Protein AF-A0A2E4SXH1-F1 (afdb_monomer)

Sequence (44 aa):
MPGLHVVDHPLVAHKLTRMRRIETPSEQFRRLLTEISLLLAYEV

Radius of gyration: 11.64 Å; Cα contacts (8 Å, |Δi|>4): 17; chains: 1; bounding box: 31×21×25 Å

Solvent-accessible surface area (backbone atoms only — not comparable to full-atom values): 2844 Å² total; per-residue (Å²): 115,93,93,70,84,79,85,90,45,74,68,50,57,53,47,50,58,53,60,70,39,88,85,53,49,75,66,60,41,53,54,47,50,54,56,42,52,55,56,52,66,72,78,109

Nearest PDB structures (foldseek):
  8xl0-assembly1_F  TM=9.201E-01  e=4.512E+00  Homo sapiens
  8xl0-assembly1_A  TM=9.204E-01  e=7.375E+00  Homo sapiens
  3ff6-assembly2_D  TM=9.101E-01  e=7.375E+00  Homo sapiens

Foldseek 3Di:
DPPDDDDPDPLLVVLVVQLPDPPQDPVSNVVSVVVNVVVVVVVD

pLDDT: mean 90.24, std 9.07, range [55.0, 96.75]

Secondary structure (DSSP, 8-state):
-TT------HHHHHHHHHHT-TT--HHHHHHHHHHHHHHHHH--

Structure (mmCIF, N/CA/C/O backbone):
data_AF-A0A2E4SXH1-F1
#
_entry.id   AF-A0A2E4SXH1-F1
#
loop_
_atom_site.group_PDB
_atom_site.id
_atom_site.type_symbol
_atom_site.label_atom_id
_atom_site.label_alt_id
_atom_site.label_comp_id
_atom_site.label_asym_id
_atom_site.label_entity_id
_atom_site.label_seq_id
_atom_site.pdbx_PDB_ins_code
_atom_site.Cartn_x
_atom_site.Cartn_y
_atom_site.Cartn_z
_atom_site.occupancy
_atom_site.B_iso_or_equiv
_atom_site.auth_seq_id
_atom_site.auth_comp_id
_atom_site.auth_asym_id
_atom_site.auth_atom_id
_atom_site.pdbx_PDB_model_num
ATOM 1 N N . MET A 1 1 ? -21.145 -14.543 -0.368 1.00 55.00 1 MET A N 1
ATOM 2 C CA . MET A 1 1 ? -20.215 -15.505 0.263 1.00 55.00 1 MET A CA 1
ATOM 3 C C . MET A 1 1 ? -20.125 -15.136 1.737 1.00 55.00 1 MET A C 1
ATOM 5 O O . MET A 1 1 ? -19.705 -14.016 2.006 1.00 55.00 1 MET A O 1
ATOM 9 N N . PRO A 1 2 ? -20.602 -15.973 2.673 1.00 72.94 2 PRO A N 1
ATOM 10 C CA . PRO A 1 2 ? -20.495 -15.662 4.099 1.00 72.94 2 PRO A CA 1
ATOM 11 C C . PRO A 1 2 ? -19.012 -15.571 4.497 1.00 72.94 2 PRO A C 1
ATOM 13 O O . PRO A 1 2 ? -18.231 -16.445 4.131 1.00 72.94 2 PRO A O 1
ATOM 16 N N . GLY A 1 3 ? -18.626 -14.489 5.183 1.00 82.81 3 GLY A N 1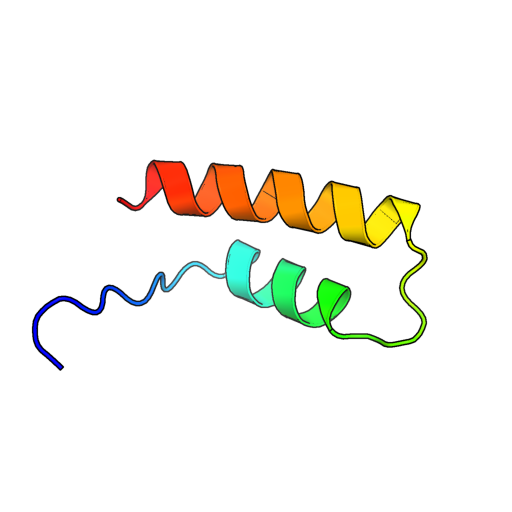
ATOM 17 C CA . GLY A 1 3 ? -17.247 -14.245 5.636 1.00 82.81 3 GLY A CA 1
ATOM 18 C C . GLY A 1 3 ? -16.332 -13.472 4.673 1.00 82.81 3 GLY A C 1
ATOM 19 O O . GLY A 1 3 ? -15.157 -13.307 4.978 1.00 82.81 3 GLY A O 1
ATOM 20 N N . LEU A 1 4 ? -16.834 -12.985 3.530 1.00 86.88 4 LEU A N 1
ATOM 21 C CA . LEU A 1 4 ? -16.081 -12.079 2.652 1.00 86.88 4 LEU A CA 1
ATOM 22 C C . LEU A 1 4 ? -16.418 -10.621 2.989 1.00 86.88 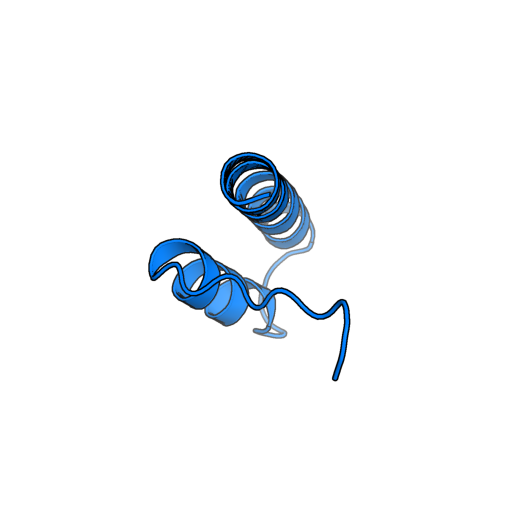4 LEU A C 1
ATOM 24 O O . LEU A 1 4 ? -17.549 -10.194 2.766 1.00 86.88 4 LEU A O 1
ATOM 28 N N . HIS A 1 5 ? -15.429 -9.86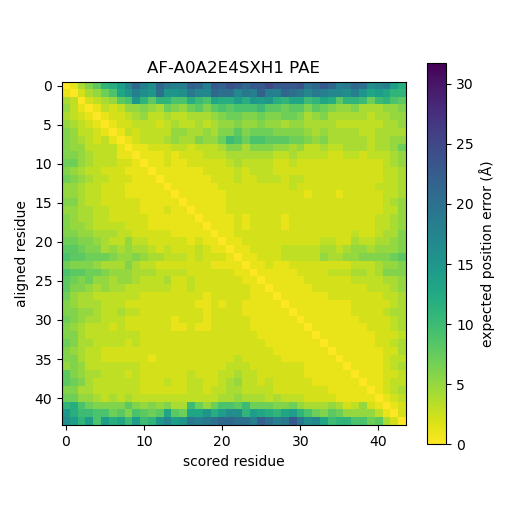3 3.462 1.00 84.12 5 HIS A N 1
ATOM 29 C CA . HIS A 1 5 ? -15.518 -8.410 3.594 1.00 84.12 5 HIS A CA 1
ATOM 30 C C . HIS A 1 5 ? -14.740 -7.755 2.448 1.00 84.12 5 HIS A C 1
ATOM 32 O O . HIS A 1 5 ? -13.549 -8.018 2.271 1.00 84.12 5 HIS A O 1
ATOM 38 N N . VAL A 1 6 ? -15.422 -6.953 1.628 1.00 86.81 6 VAL A N 1
ATOM 39 C CA . VAL A 1 6 ? -14.798 -6.196 0.537 1.00 86.81 6 VAL A CA 1
ATOM 40 C C . VAL A 1 6 ? -14.588 -4.774 1.031 1.00 86.81 6 VAL A C 1
ATOM 42 O O . VAL A 1 6 ? -15.554 -4.080 1.321 1.00 86.81 6 VAL A O 1
ATOM 45 N N . VAL A 1 7 ? -13.327 -4.355 1.128 1.00 86.81 7 VAL A N 1
ATOM 46 C CA . VAL A 1 7 ? -12.973 -3.001 1.568 1.00 86.81 7 VAL A CA 1
ATOM 47 C C . VAL A 1 7 ? -13.177 -2.023 0.413 1.00 86.81 7 VAL A C 1
ATOM 49 O O . VAL A 1 7 ? -12.451 -2.080 -0.583 1.00 86.81 7 VAL A O 1
ATOM 52 N N . ASP A 1 8 ? -14.148 -1.122 0.556 1.00 84.06 8 ASP A N 1
ATOM 53 C CA . ASP A 1 8 ? -14.554 -0.165 -0.480 1.00 84.06 8 ASP A CA 1
ATOM 54 C C . ASP A 1 8 ? -13.977 1.236 -0.208 1.00 84.06 8 ASP A C 1
ATOM 56 O O . ASP A 1 8 ? -14.681 2.215 0.027 1.00 84.06 8 ASP A O 1
ATOM 60 N N . HIS A 1 9 ? -12.642 1.321 -0.183 1.00 88.00 9 HIS A N 1
ATOM 61 C CA . HIS A 1 9 ? -11.923 2.558 0.118 1.00 88.00 9 HIS A CA 1
ATOM 62 C C . HIS A 1 9 ? -11.239 3.130 -1.144 1.00 88.00 9 HIS A C 1
ATOM 64 O O . HIS A 1 9 ? -10.370 2.469 -1.731 1.00 88.00 9 HIS A O 1
ATOM 70 N N . PRO A 1 10 ? -11.503 4.393 -1.544 1.00 91.69 10 PRO A N 1
ATOM 71 C CA . PRO A 1 10 ? -10.992 4.958 -2.800 1.00 91.69 10 PRO A CA 1
ATOM 72 C C . PRO A 1 10 ? -9.456 4.990 -2.878 1.00 91.69 10 PRO A C 1
ATOM 74 O O . PRO A 1 10 ? -8.875 4.740 -3.938 1.00 91.69 10 PRO A O 1
ATOM 77 N N . LEU A 1 11 ? -8.762 5.212 -1.752 1.00 92.56 11 LEU A N 1
ATOM 78 C CA . LEU A 1 11 ? -7.293 5.111 -1.711 1.00 92.56 11 LEU A CA 1
ATOM 79 C C . LEU A 1 11 ? -6.772 3.682 -1.914 1.00 92.56 11 LEU A C 1
ATOM 81 O O . LEU A 1 11 ? -5.719 3.519 -2.529 1.00 92.56 11 LEU A O 1
ATOM 85 N N . VAL A 1 12 ? -7.482 2.655 -1.434 1.00 92.69 12 VAL A N 1
ATOM 86 C CA . VAL A 1 12 ? -7.080 1.253 -1.624 1.00 92.69 12 VAL A CA 1
ATOM 87 C C . VAL A 1 12 ? -7.173 0.905 -3.107 1.00 92.69 12 VAL A C 1
ATOM 89 O O . VAL A 1 12 ? -6.192 0.428 -3.676 1.00 92.69 12 VAL A O 1
ATOM 92 N N . ALA A 1 13 ? -8.283 1.257 -3.763 1.00 92.69 13 ALA A N 1
ATOM 93 C CA . ALA A 1 13 ? -8.467 1.069 -5.203 1.00 92.69 13 ALA A CA 1
ATOM 94 C C . ALA A 1 13 ? -7.394 1.797 -6.036 1.00 92.69 13 ALA A C 1
ATOM 96 O O . ALA A 1 13 ? -6.793 1.214 -6.948 1.00 92.69 13 ALA A O 1
ATOM 97 N N . HIS A 1 14 ? -7.087 3.053 -5.693 1.00 94.75 14 HIS A N 1
ATOM 98 C CA . HIS A 1 14 ? -6.040 3.825 -6.363 1.00 94.75 14 HIS A CA 1
ATOM 99 C C . HIS A 1 14 ? -4.650 3.177 -6.218 1.00 94.75 14 HIS A C 1
ATOM 101 O O . HIS A 1 14 ? -3.923 3.022 -7.206 1.00 94.75 14 HIS A O 1
ATOM 107 N N . LYS A 1 15 ? -4.275 2.753 -5.003 1.00 94.75 15 LYS A N 1
ATOM 108 C CA . LYS A 1 15 ? -2.969 2.125 -4.732 1.00 94.75 15 LYS A CA 1
ATOM 109 C C . LYS A 1 15 ? -2.846 0.747 -5.379 1.00 94.75 15 LYS A C 1
ATOM 111 O O . LYS A 1 15 ? -1.815 0.462 -5.985 1.00 94.75 15 LYS A O 1
ATOM 116 N N . LEU A 1 16 ? -3.907 -0.061 -5.349 1.00 94.81 16 LEU A N 1
ATOM 117 C CA . LEU A 1 16 ? -3.980 -1.345 -6.056 1.00 94.81 16 LEU A CA 1
ATOM 118 C C . LEU A 1 16 ? -3.809 -1.177 -7.565 1.00 94.81 16 LEU A C 1
ATOM 120 O O . LEU A 1 16 ? -3.087 -1.954 -8.188 1.00 94.81 16 LEU A O 1
ATOM 124 N N . THR A 1 17 ? -4.432 -0.151 -8.149 1.00 95.56 17 THR A N 1
ATOM 125 C CA . THR A 1 17 ? -4.309 0.140 -9.585 1.00 95.56 17 THR A CA 1
ATOM 126 C C . THR A 1 17 ? -2.858 0.408 -9.973 1.00 95.56 17 THR A C 1
ATOM 128 O O . THR A 1 17 ? -2.394 -0.086 -10.998 1.00 95.56 17 THR A O 1
ATOM 131 N N . ARG A 1 18 ? -2.115 1.152 -9.143 1.00 95.00 18 ARG A N 1
ATOM 132 C CA . ARG A 1 18 ? -0.679 1.379 -9.352 1.00 95.00 18 ARG A CA 1
ATOM 133 C C . ARG A 1 18 ? 0.124 0.096 -9.152 1.00 95.00 18 ARG A C 1
ATOM 135 O O . ARG A 1 18 ? 0.908 -0.249 -10.022 1.00 95.00 18 ARG A O 1
ATOM 142 N N . MET A 1 19 ? -0.136 -0.642 -8.072 1.00 95.38 19 MET A N 1
ATOM 143 C CA . MET A 1 19 ? 0.565 -1.886 -7.734 1.00 95.38 19 MET A CA 1
ATOM 144 C C . MET A 1 19 ? 0.435 -2.973 -8.818 1.00 95.38 19 MET A C 1
ATOM 146 O O . MET A 1 19 ? 1.350 -3.770 -8.994 1.00 95.38 19 MET A O 1
ATOM 150 N N . ARG A 1 20 ? -0.676 -2.998 -9.569 1.00 96.06 20 ARG A N 1
ATOM 151 C CA . ARG A 1 20 ? -0.921 -3.952 -10.669 1.00 96.06 20 ARG A CA 1
ATOM 152 C C . ARG A 1 20 ? -0.173 -3.638 -11.970 1.00 96.06 20 ARG A C 1
ATOM 154 O O . ARG A 1 20 ? -0.185 -4.472 -12.872 1.00 96.06 20 ARG A O 1
ATOM 161 N N . ARG A 1 21 ? 0.448 -2.462 -12.109 1.00 96.19 21 ARG A N 1
ATOM 162 C CA . ARG A 1 21 ? 1.208 -2.118 -13.322 1.00 96.19 21 ARG A CA 1
ATOM 163 C C . ARG A 1 21 ? 2.522 -2.895 -13.345 1.00 96.19 21 ARG A C 1
ATOM 165 O O . ARG A 1 21 ? 3.278 -2.815 -12.380 1.00 96.19 21 ARG A O 1
ATOM 172 N N . ILE A 1 22 ? 2.813 -3.570 -14.459 1.00 95.06 22 ILE A N 1
ATOM 173 C CA . ILE A 1 22 ? 4.043 -4.364 -14.650 1.00 95.06 22 ILE A CA 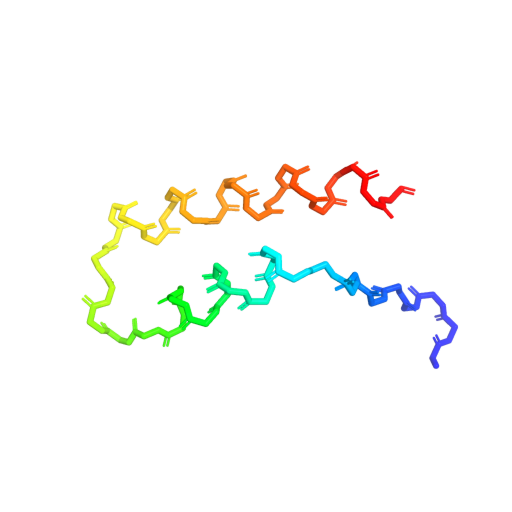1
ATOM 174 C C . ILE A 1 22 ? 5.323 -3.520 -14.574 1.00 95.06 22 ILE A C 1
ATOM 176 O O . ILE A 1 22 ? 6.375 -4.006 -14.183 1.00 95.06 22 ILE A O 1
ATOM 180 N N . GLU A 1 23 ? 5.209 -2.236 -14.902 1.00 96.44 23 GLU A N 1
ATOM 181 C CA . GLU A 1 23 ? 6.292 -1.252 -14.853 1.00 96.44 23 GLU A CA 1
ATOM 182 C C . GLU A 1 23 ? 6.654 -0.829 -13.418 1.00 96.44 23 GLU A C 1
ATOM 184 O O . GLU A 1 23 ? 7.643 -0.127 -13.218 1.00 96.44 23 GLU A O 1
ATOM 189 N N . THR A 1 24 ? 5.857 -1.213 -12.411 1.00 94.19 24 THR A N 1
ATOM 190 C CA . THR A 1 24 ? 6.078 -0.807 -11.017 1.00 94.19 24 THR A CA 1
ATOM 191 C C . THR A 1 24 ? 7.349 -1.456 -10.466 1.00 94.19 24 THR A C 1
ATOM 193 O O . THR A 1 24 ? 7.403 -2.682 -10.352 1.00 94.19 24 THR A O 1
ATOM 196 N N . PRO A 1 25 ? 8.359 -0.671 -10.045 1.00 96.25 25 PRO A N 1
ATOM 197 C CA . PRO A 1 25 ? 9.577 -1.224 -9.464 1.00 96.25 25 PRO A CA 1
ATOM 198 C C . PRO A 1 25 ? 9.302 -1.969 -8.153 1.00 96.25 25 PRO A C 1
ATOM 200 O O . PRO A 1 25 ? 8.427 -1.584 -7.375 1.00 96.25 25 PRO A O 1
ATOM 203 N N . SER A 1 26 ? 10.117 -2.982 -7.848 1.00 95.94 26 SER A N 1
ATOM 204 C CA . SER A 1 26 ? 9.954 -3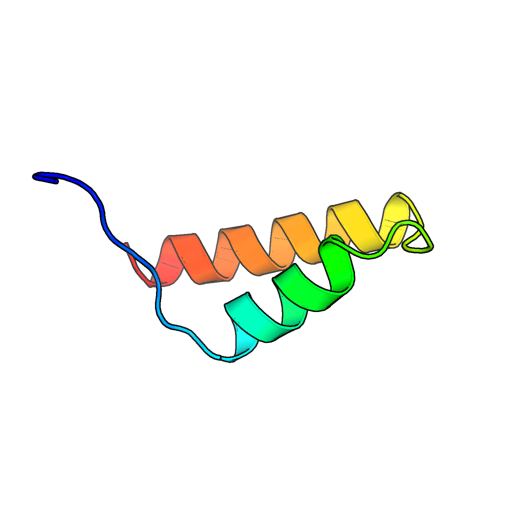.820 -6.650 1.00 95.94 26 SER A CA 1
ATOM 205 C C . SER A 1 26 ? 9.987 -3.043 -5.327 1.00 95.94 26 SER A C 1
ATOM 207 O O . SER A 1 26 ? 9.385 -3.474 -4.347 1.00 95.94 26 SER A O 1
ATOM 209 N N . GLU A 1 27 ? 10.696 -1.913 -5.263 1.00 96.75 27 GLU A N 1
ATOM 210 C CA . GLU A 1 27 ? 10.697 -1.025 -4.090 1.00 96.75 27 GLU A CA 1
ATOM 211 C C . GLU A 1 27 ? 9.324 -0.363 -3.904 1.00 96.75 27 GLU A C 1
ATOM 213 O O . GLU A 1 27 ? 8.696 -0.521 -2.854 1.00 96.75 27 GLU A O 1
ATOM 218 N N . GLN A 1 28 ? 8.797 0.252 -4.965 1.00 95.88 28 GLN A N 1
ATOM 219 C CA . GLN A 1 28 ? 7.491 0.901 -4.939 1.00 95.88 28 GLN A CA 1
ATOM 220 C C . GLN A 1 28 ? 6.353 -0.100 -4.697 1.00 95.88 28 GLN A C 1
ATOM 222 O O . GLN A 1 28 ? 5.407 0.220 -3.979 1.00 95.88 28 GLN A O 1
ATOM 227 N N . PHE A 1 29 ? 6.457 -1.323 -5.229 1.00 96.75 29 PHE A N 1
ATOM 228 C CA . PHE A 1 29 ? 5.500 -2.396 -4.952 1.00 96.75 29 PHE A CA 1
ATOM 229 C C . PHE A 1 29 ? 5.421 -2.710 -3.452 1.00 96.75 29 PHE A C 1
ATOM 231 O O . PHE A 1 29 ? 4.332 -2.723 -2.881 1.00 96.75 29 PHE A O 1
ATOM 238 N N . ARG A 1 30 ? 6.573 -2.910 -2.792 1.00 96.62 30 ARG A N 1
ATOM 239 C CA . ARG A 1 30 ? 6.625 -3.206 -1.348 1.00 96.62 30 ARG A CA 1
ATOM 240 C C . ARG A 1 30 ? 6.062 -2.060 -0.516 1.00 96.62 30 ARG A C 1
ATOM 242 O O . ARG A 1 30 ? 5.338 -2.305 0.443 1.00 96.62 30 ARG A O 1
ATOM 249 N N . ARG A 1 31 ? 6.344 -0.817 -0.907 1.00 96.38 31 ARG A N 1
ATOM 250 C CA . ARG A 1 31 ? 5.792 0.363 -0.237 1.00 96.38 31 ARG A CA 1
ATOM 251 C C . ARG A 1 31 ? 4.267 0.435 -0.363 1.00 96.38 31 ARG A C 1
ATOM 253 O O . ARG A 1 31 ? 3.588 0.608 0.646 1.00 96.38 31 ARG A O 1
ATOM 260 N N . LEU A 1 32 ? 3.731 0.257 -1.573 1.00 96.50 32 LEU A N 1
ATOM 261 C CA . LEU A 1 32 ? 2.284 0.235 -1.812 1.00 96.50 32 LEU A CA 1
ATOM 262 C C . LEU A 1 32 ? 1.601 -0.891 -1.028 1.00 96.50 32 LEU A C 1
ATOM 264 O O . LEU A 1 32 ? 0.540 -0.659 -0.457 1.00 96.50 32 LEU A O 1
ATOM 268 N N . LEU A 1 33 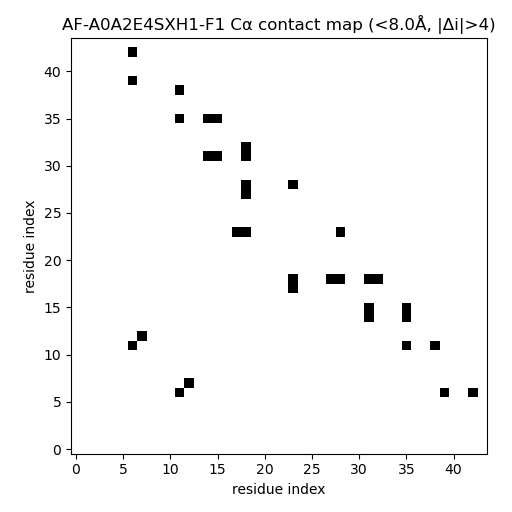? 2.222 -2.073 -0.954 1.00 95.81 33 LEU A N 1
ATOM 269 C CA . LEU A 1 33 ? 1.716 -3.199 -0.172 1.00 95.81 33 LEU A CA 1
ATOM 270 C C . LEU A 1 33 ? 1.582 -2.838 1.312 1.00 95.81 33 LEU A C 1
ATOM 272 O O . LEU A 1 33 ? 0.513 -3.029 1.880 1.00 95.81 33 LEU A O 1
ATOM 276 N N . THR A 1 34 ? 2.623 -2.269 1.926 1.00 96.06 34 THR A N 1
ATOM 277 C CA . THR A 1 34 ? 2.576 -1.836 3.333 1.00 96.06 34 THR A CA 1
ATOM 278 C C . THR A 1 34 ? 1.487 -0.788 3.567 1.00 96.06 34 THR A C 1
ATOM 280 O O . THR A 1 34 ? 0.742 -0.873 4.542 1.00 96.06 34 THR A O 1
ATOM 283 N N . GLU A 1 35 ? 1.357 0.181 2.659 1.00 94.81 35 GLU A N 1
ATOM 284 C CA . GLU A 1 35 ? 0.331 1.221 2.749 1.00 94.81 35 GLU A CA 1
ATOM 285 C C . GLU A 1 35 ? -1.092 0.655 2.614 1.00 94.81 35 GLU A C 1
ATOM 287 O O . GLU A 1 35 ? -1.995 1.108 3.313 1.00 94.81 35 GLU A O 1
ATOM 292 N N . ILE A 1 36 ? -1.304 -0.326 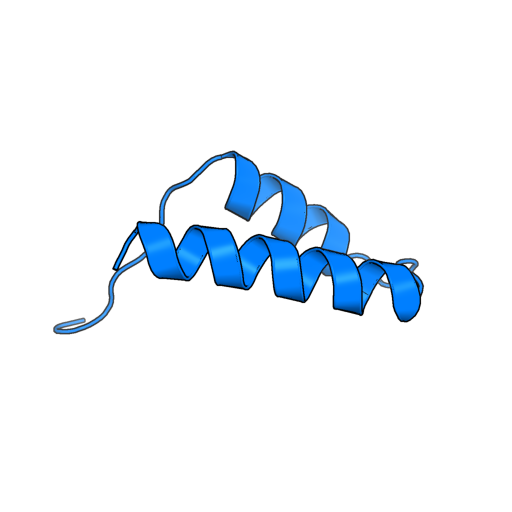1.732 1.00 94.31 36 ILE A N 1
ATOM 293 C CA . ILE A 1 36 ? -2.597 -1.004 1.581 1.00 94.31 36 ILE A CA 1
ATOM 294 C C . ILE A 1 36 ? -2.900 -1.842 2.826 1.00 94.31 36 ILE A C 1
ATOM 296 O O . ILE A 1 36 ? -4.006 -1.744 3.343 1.00 94.31 36 ILE A O 1
ATOM 300 N N . SER A 1 37 ? -1.936 -2.606 3.348 1.00 93.25 37 SER A N 1
ATOM 301 C CA . SER A 1 37 ? -2.122 -3.413 4.562 1.00 93.25 37 SER A CA 1
ATOM 302 C C . SER A 1 37 ? -2.539 -2.572 5.769 1.00 93.25 37 SER A C 1
ATOM 304 O O . SER A 1 37 ? -3.401 -2.998 6.530 1.00 93.25 37 SER A O 1
ATOM 306 N N . LEU A 1 38 ? -1.980 -1.365 5.920 1.00 92.38 38 LEU A N 1
ATOM 307 C CA . LEU A 1 38 ? -2.385 -0.432 6.976 1.00 92.38 38 LEU A CA 1
ATOM 308 C C . LEU A 1 38 ? -3.850 0.005 6.820 1.00 92.38 38 LEU A C 1
ATOM 310 O O . LEU A 1 38 ? -4.588 0.036 7.799 1.00 92.38 38 LEU A O 1
ATOM 314 N N . LEU A 1 39 ? -4.269 0.326 5.593 1.00 90.88 39 LEU A N 1
ATOM 315 C CA . LEU A 1 39 ? -5.650 0.725 5.304 1.00 90.88 39 LEU A CA 1
ATOM 316 C C . LEU A 1 39 ? -6.629 -0.433 5.525 1.00 90.88 39 LEU A C 1
ATOM 318 O O . LEU A 1 39 ? -7.696 -0.229 6.087 1.00 90.88 39 LEU A O 1
ATOM 322 N N . LEU A 1 40 ? -6.250 -1.651 5.133 1.00 90.00 40 LEU A N 1
ATOM 323 C CA . LEU A 1 40 ? -7.057 -2.846 5.371 1.00 90.00 40 LEU A CA 1
ATOM 324 C C . LEU A 1 40 ? -7.200 -3.143 6.866 1.00 90.00 40 LEU A C 1
ATOM 326 O O . LEU A 1 40 ? -8.286 -3.489 7.302 1.00 90.00 40 LEU A O 1
ATOM 330 N N . ALA A 1 41 ? -6.132 -2.980 7.652 1.00 89.00 41 ALA A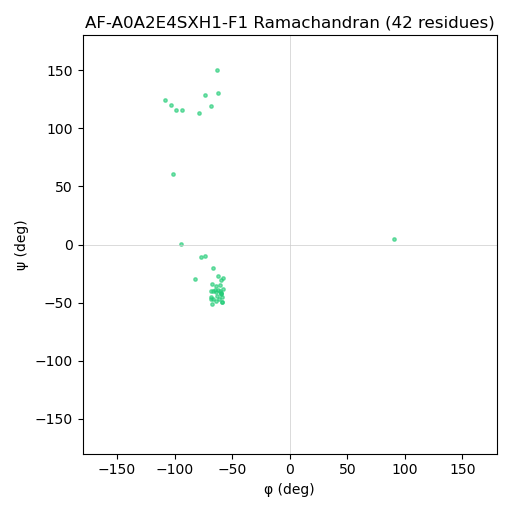 N 1
ATOM 331 C CA . ALA A 1 41 ? -6.167 -3.208 9.096 1.00 8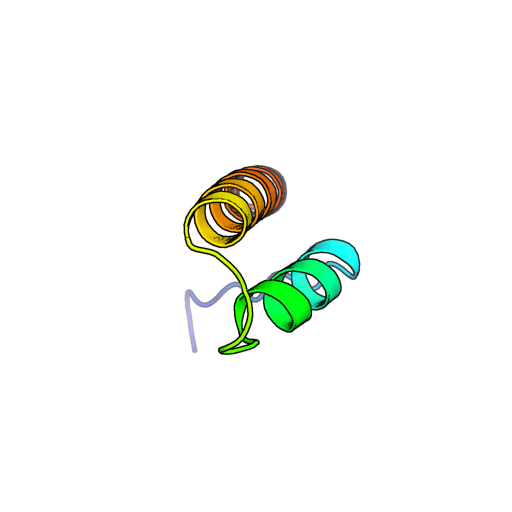9.00 41 ALA A CA 1
ATOM 332 C C . ALA A 1 41 ? -7.052 -2.205 9.859 1.00 89.00 41 ALA A C 1
ATOM 334 O O . ALA A 1 41 ? -7.436 -2.490 10.985 1.00 89.00 41 ALA A O 1
ATOM 335 N N . TYR A 1 42 ? -7.348 -1.041 9.274 1.00 84.62 42 TYR A N 1
ATOM 336 C CA . TYR A 1 42 ? -8.258 -0.056 9.863 1.00 84.62 42 TYR A CA 1
ATOM 337 C C . TYR A 1 42 ? -9.740 -0.374 9.601 1.00 84.62 42 TYR A C 1
ATOM 339 O O . TYR A 1 42 ? -10.596 -0.004 10.394 1.00 84.62 42 TYR A O 1
ATOM 347 N N . GLU A 1 43 ? -10.038 -1.036 8.482 1.00 70.75 43 GLU A N 1
ATOM 348 C CA . GLU A 1 43 ? -11.398 -1.337 7.999 1.00 70.75 43 GLU A CA 1
ATOM 349 C C . GLU A 1 43 ? -11.914 -2.729 8.433 1.00 70.75 43 GLU A C 1
ATOM 351 O O . GLU A 1 43 ? -13.023 -3.117 8.059 1.00 70.75 43 GLU A O 1
ATOM 356 N N . VAL A 1 44 ? -11.109 -3.499 9.179 1.00 62.41 44 VAL A N 1
ATOM 357 C CA . VAL A 1 44 ? -11.473 -4.791 9.805 1.00 62.41 44 VAL A CA 1
ATOM 358 C C . VAL A 1 44 ? -11.864 -4.562 11.257 1.00 62.41 44 VAL A C 1
ATOM 360 O O . VAL A 1 44 ? -12.897 -5.135 11.668 1.00 62.41 44 VAL A O 1
#

Mean predicted aligned error: 4.04 Å